Protein AF-A0A915MID5-F1 (afdb_monomer)

pLDDT: mean 79.94, std 13.79, range [36.28, 94.5]

Sequence (163 aa):
MSPPAIQGQPKIRHDEQTNSVFLEVSVLGAEATKTKWYLEEKEIASGTGAYRMSTQEQEGGKKLIICEIKNYDKSMQGTYKAVNAPEFYEKPKITQKDGGKDESPLKTDNRIKLSTEKDSSEPDGTILLLEINDPTKEDQAKYKCVVKNGEGRNEQSLNLVFD

Mean predicted aligned error: 12.63 Å

InterPro domains:
  IPR013098 Immunoglobulin I-set [PF07679] (101-160)
  IPR013783 Immunoglobulin-like fold [G3DSA:2.60.40.10] (1-91)
  IPR013783 Immunoglobulin-like fold [G3DSA:2.60.40.10] (100-163)
  IPR036179 Immunoglobulin-like domain superfamily [SSF48726] (3-160)

Structure (mmCIF, N/CA/C/O backbone):
data_AF-A0A915MID5-F1
#
_entry.id   AF-A0A915MID5-F1
#
loop_
_atom_site.group_PDB
_atom_site.id
_atom_site.type_symbol
_atom_site.label_atom_id
_atom_site.label_alt_id
_atom_site.label_comp_id
_atom_site.label_asym_id
_atom_site.label_entity_id
_atom_site.label_seq_id
_atom_site.pdbx_PDB_ins_code
_atom_site.Cartn_x
_atom_site.Cartn_y
_atom_site.Cartn_z
_atom_site.occupancy
_atom_site.B_iso_or_equiv
_atom_site.auth_seq_id
_atom_site.auth_comp_id
_atom_site.auth_asym_id
_atom_site.auth_atom_id
_atom_site.pdbx_PDB_model_num
ATOM 1 N N . MET A 1 1 ? 16.449 4.172 5.627 1.00 37.03 1 MET A N 1
ATOM 2 C CA . MET A 1 1 ? 15.439 4.492 6.657 1.00 37.03 1 MET A CA 1
ATOM 3 C C . MET A 1 1 ? 14.279 3.536 6.493 1.00 37.03 1 MET A C 1
ATOM 5 O O . MET A 1 1 ? 13.999 3.154 5.362 1.00 37.03 1 MET A O 1
ATOM 9 N N . SER A 1 2 ? 13.706 3.095 7.610 1.00 36.28 2 SER A N 1
ATOM 10 C CA . SER A 1 2 ? 12.741 1.998 7.661 1.00 36.28 2 SER A CA 1
ATOM 11 C C . SER A 1 2 ? 11.405 2.379 7.014 1.00 36.28 2 SER A C 1
ATOM 13 O O . SER A 1 2 ? 11.011 3.544 7.107 1.00 36.28 2 SER A O 1
ATOM 15 N N . PRO A 1 3 ? 10.718 1.428 6.362 1.00 42.41 3 PRO A N 1
ATOM 16 C CA . PRO A 1 3 ? 9.373 1.641 5.839 1.00 42.41 3 PRO A CA 1
ATOM 17 C C . PRO A 1 3 ? 8.406 2.089 6.948 1.00 42.41 3 PRO A C 1
ATOM 19 O O . PRO A 1 3 ? 8.693 1.872 8.133 1.00 42.41 3 PRO A O 1
ATOM 22 N N . PRO A 1 4 ? 7.265 2.712 6.589 1.00 46.62 4 PRO A N 1
ATOM 23 C CA . PRO A 1 4 ? 6.203 2.988 7.543 1.00 46.62 4 PRO A CA 1
ATOM 24 C C . PRO A 1 4 ? 5.839 1.689 8.252 1.00 46.62 4 PRO A C 1
ATOM 26 O O . PRO A 1 4 ? 5.376 0.741 7.628 1.00 46.62 4 PRO A O 1
ATOM 29 N N . ALA A 1 5 ? 6.087 1.644 9.553 1.00 48.78 5 ALA A N 1
ATOM 30 C CA . ALA A 1 5 ? 5.817 0.478 10.369 1.00 48.78 5 ALA A CA 1
ATOM 31 C C . ALA A 1 5 ? 4.775 0.861 11.412 1.00 48.78 5 ALA A C 1
ATOM 33 O O . ALA A 1 5 ? 4.869 1.911 12.061 1.00 48.78 5 ALA A O 1
ATOM 34 N N . ILE A 1 6 ? 3.782 -0.006 11.592 1.00 56.41 6 ILE A N 1
ATOM 35 C CA . ILE A 1 6 ? 2.933 0.043 12.775 1.00 56.41 6 ILE A CA 1
ATOM 36 C C . ILE A 1 6 ? 3.840 -0.288 13.964 1.00 56.41 6 ILE A C 1
ATOM 38 O O . ILE A 1 6 ? 4.289 -1.420 14.128 1.00 56.41 6 ILE A O 1
ATOM 42 N N . GLN A 1 7 ? 4.172 0.730 14.758 1.00 51.31 7 GLN A N 1
ATOM 43 C CA . GLN A 1 7 ? 5.042 0.594 15.919 1.00 51.31 7 GLN A CA 1
ATOM 44 C C . GLN A 1 7 ? 4.204 0.699 17.188 1.00 51.31 7 GLN A C 1
ATOM 46 O O . GLN A 1 7 ? 3.895 1.789 17.668 1.00 51.31 7 GLN A O 1
ATOM 51 N N . GLY A 1 8 ? 3.865 -0.461 17.742 1.00 48.94 8 GLY A N 1
ATOM 52 C CA . GLY A 1 8 ? 3.128 -0.598 18.994 1.00 48.94 8 GLY A CA 1
ATOM 53 C C . GLY A 1 8 ? 2.167 -1.777 18.939 1.00 48.94 8 GLY A C 1
ATOM 54 O O . GLY A 1 8 ? 1.686 -2.142 17.868 1.00 48.94 8 GLY A O 1
ATOM 55 N N . GLN A 1 9 ? 1.887 -2.388 20.092 1.00 56.88 9 GLN A N 1
ATOM 56 C CA . GLN A 1 9 ? 0.793 -3.351 20.168 1.00 56.88 9 GLN A CA 1
ATOM 57 C C . GLN A 1 9 ? -0.530 -2.589 20.004 1.00 56.88 9 GLN A C 1
ATOM 59 O O . GLN A 1 9 ? -0.715 -1.577 20.688 1.00 56.88 9 GLN A O 1
ATOM 64 N N . PRO A 1 10 ? -1.432 -3.031 19.111 1.00 72.06 10 PRO A N 1
ATOM 65 C CA . PRO A 1 10 ? -2.751 -2.431 18.996 1.00 72.06 10 PRO A CA 1
ATOM 66 C C . PRO A 1 10 ? -3.441 -2.473 20.357 1.00 72.06 10 PRO A C 1
ATOM 68 O O . PRO A 1 10 ? -3.459 -3.505 21.032 1.00 72.06 10 PRO A O 1
ATOM 71 N N . LYS A 1 11 ? -3.989 -1.334 20.772 1.00 85.75 11 LYS A N 1
ATOM 72 C CA . LYS A 1 11 ? -4.692 -1.204 22.044 1.00 85.75 11 LYS A CA 1
ATOM 73 C C . LYS A 1 11 ? -6.190 -1.195 21.790 1.00 85.75 11 LYS A C 1
ATOM 75 O O . LYS A 1 11 ? -6.668 -0.531 20.874 1.00 85.75 11 LYS A O 1
ATOM 80 N N . ILE A 1 12 ? -6.924 -1.922 22.625 1.00 88.81 12 ILE A N 1
ATOM 81 C CA . ILE A 1 12 ? -8.385 -1.948 22.602 1.00 88.81 12 ILE A CA 1
ATOM 82 C C . ILE A 1 12 ? -8.893 -1.253 23.863 1.00 88.81 12 ILE A C 1
ATOM 84 O O . ILE A 1 12 ? -8.444 -1.558 24.969 1.00 88.81 12 ILE A O 1
ATOM 88 N N . ARG A 1 13 ? -9.830 -0.320 23.699 1.00 92.12 13 ARG A N 1
ATOM 89 C CA . ARG A 1 13 ? -10.526 0.356 24.800 1.00 92.12 13 ARG A CA 1
ATOM 90 C C . ARG A 1 13 ? -12.031 0.223 24.609 1.00 92.12 13 ARG A C 1
ATOM 92 O O . ARG A 1 13 ? -12.523 0.402 23.503 1.00 92.12 13 ARG A O 1
ATOM 99 N N . HIS A 1 14 ? -12.754 -0.057 25.686 1.00 90.56 14 HIS A N 1
ATOM 100 C CA . HIS A 1 14 ? -14.214 -0.079 25.698 1.00 90.56 14 HIS A CA 1
ATOM 101 C C . HIS A 1 14 ? -14.732 1.110 26.509 1.00 90.56 14 HIS A C 1
ATOM 103 O O . HIS A 1 14 ? -14.198 1.413 27.576 1.00 90.56 14 HIS A O 1
ATOM 109 N N . ASP A 1 15 ? -15.734 1.797 25.979 1.00 92.12 15 ASP A N 1
ATOM 110 C CA . ASP A 1 15 ? -16.509 2.812 26.678 1.00 92.12 15 ASP A CA 1
ATOM 111 C C . ASP A 1 15 ? -17.928 2.281 26.897 1.00 92.12 15 ASP A C 1
ATOM 113 O O . ASP A 1 15 ? -18.736 2.223 25.971 1.00 92.12 15 ASP A O 1
ATOM 117 N N . GLU A 1 16 ? -18.218 1.891 28.136 1.00 88.56 16 GLU A N 1
ATOM 118 C CA . GLU A 1 16 ? -19.505 1.312 28.526 1.00 88.56 16 GLU A CA 1
ATOM 119 C C . GLU A 1 16 ? -20.657 2.324 28.482 1.00 88.56 16 GLU A C 1
ATOM 121 O O . GLU A 1 16 ? -21.805 1.922 28.312 1.00 88.56 16 GLU A O 1
ATOM 126 N N . GLN A 1 17 ? -20.385 3.631 28.601 1.00 90.12 17 GLN A N 1
ATOM 127 C CA . GLN A 1 17 ? -21.443 4.649 28.591 1.00 90.12 17 GLN A CA 1
ATOM 128 C C . GLN A 1 17 ? -22.038 4.822 27.197 1.00 90.12 17 GLN A C 1
ATOM 130 O O . GLN A 1 17 ? -23.245 5.002 27.041 1.00 90.12 17 GLN A O 1
ATOM 135 N N . THR A 1 18 ? -21.177 4.775 26.182 1.00 90.38 18 THR A N 1
ATOM 136 C CA . THR A 1 18 ? -21.562 4.914 24.774 1.00 90.38 18 THR A CA 1
ATOM 137 C C . THR A 1 18 ? -21.693 3.567 24.061 1.00 90.38 18 THR A C 1
ATOM 139 O O . THR A 1 18 ? -22.122 3.529 22.908 1.00 90.38 18 THR A O 1
ATOM 142 N N . ASN A 1 19 ? -21.352 2.466 24.743 1.00 92.00 19 ASN A N 1
ATOM 143 C CA . ASN A 1 19 ? -21.187 1.132 24.165 1.00 92.00 19 ASN A CA 1
ATOM 144 C C . ASN A 1 19 ? -20.285 1.166 22.913 1.00 92.00 19 ASN A C 1
ATOM 146 O O . ASN A 1 19 ? -20.605 0.576 21.879 1.00 92.00 19 ASN A O 1
ATOM 150 N N . SER A 1 20 ? -19.183 1.920 22.983 1.00 94.06 20 SER A N 1
ATOM 151 C CA . SER A 1 20 ? -18.222 2.073 21.887 1.00 94.06 20 SER A CA 1
ATOM 152 C C . SER A 1 20 ? -16.926 1.319 22.170 1.00 94.06 20 SER A C 1
ATOM 154 O O . SER A 1 20 ? 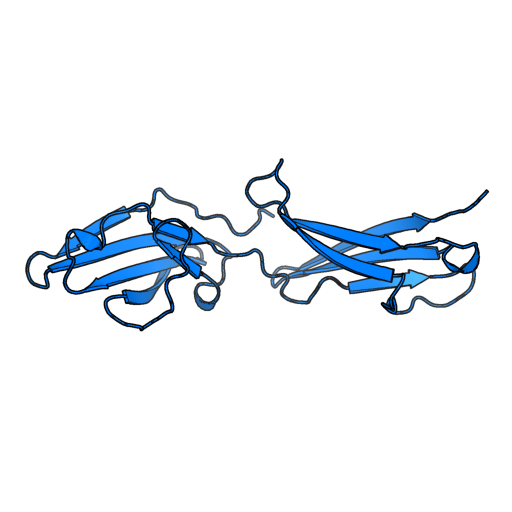-16.374 1.383 23.268 1.00 94.06 20 SER A O 1
ATOM 156 N N . VAL A 1 21 ? -16.380 0.658 21.150 1.00 94.25 21 VAL A N 1
ATOM 157 C CA . VAL A 1 21 ? -15.049 0.032 21.191 1.00 94.25 21 VAL A CA 1
ATOM 158 C C . VAL A 1 21 ? -14.082 0.850 20.346 1.00 94.25 21 VAL A C 1
ATOM 160 O O . VAL A 1 21 ? -14.410 1.257 19.241 1.00 94.25 21 VAL A O 1
ATOM 163 N N . PHE A 1 22 ? -12.875 1.084 20.843 1.00 94.06 22 PHE A N 1
ATOM 164 C CA . PHE A 1 22 ? -11.835 1.844 20.162 1.00 94.06 22 PHE A CA 1
ATOM 165 C C . PHE A 1 22 ? -10.632 0.946 19.915 1.00 94.06 22 PHE A C 1
ATOM 167 O O . PHE A 1 22 ? -10.089 0.358 20.852 1.00 94.06 22 PHE A O 1
ATOM 174 N N . LEU A 1 23 ? -10.224 0.865 18.654 1.00 92.50 23 LEU A N 1
ATOM 175 C CA . LEU A 1 23 ? -9.014 0.190 18.209 1.00 92.50 23 LEU A CA 1
ATOM 176 C C . LEU A 1 23 ? -7.964 1.258 17.913 1.00 92.50 23 LEU A C 1
ATOM 178 O O . LEU A 1 23 ? -8.150 2.075 17.012 1.00 92.50 23 LEU A O 1
ATOM 182 N N . GLU A 1 24 ? -6.884 1.269 18.683 1.00 92.06 24 GLU A N 1
ATOM 183 C CA . GLU A 1 24 ? -5.872 2.323 18.681 1.00 92.06 24 GLU A CA 1
ATOM 184 C C . GLU A 1 24 ? -4.529 1.761 18.189 1.00 92.06 24 GLU A C 1
ATOM 186 O O . GLU A 1 24 ? -4.015 0.778 18.732 1.00 92.06 24 GLU A O 1
ATOM 191 N N . VAL A 1 25 ? -3.957 2.383 17.153 1.00 87.38 25 VAL A N 1
ATOM 192 C CA . VAL A 1 25 ? -2.711 1.948 16.503 1.00 87.38 25 VAL A CA 1
ATOM 193 C C . VAL A 1 25 ? -1.765 3.134 16.324 1.00 87.38 25 VAL A C 1
ATOM 195 O O . VAL A 1 25 ? -2.104 4.102 15.645 1.00 87.38 25 VAL A O 1
ATOM 198 N N . SER A 1 26 ? -0.565 3.060 16.905 1.00 82.88 26 SER A N 1
ATOM 199 C CA . SER A 1 26 ? 0.490 4.060 16.694 1.00 82.88 26 SER A CA 1
ATOM 200 C C . SER A 1 26 ? 1.307 3.744 15.439 1.00 82.88 26 SER A C 1
ATOM 202 O O . SER A 1 26 ? 1.785 2.625 15.248 1.00 82.88 26 SER A O 1
ATOM 204 N N . VAL A 1 27 ? 1.501 4.753 14.593 1.00 76.88 27 VAL A N 1
ATOM 205 C CA . VAL A 1 27 ? 2.290 4.673 13.358 1.00 76.88 27 VAL A CA 1
ATOM 206 C C . VAL A 1 27 ? 3.345 5.776 13.315 1.00 76.88 27 VAL A C 1
ATOM 208 O O . VAL A 1 27 ? 3.128 6.875 13.826 1.00 76.88 27 VAL A O 1
ATOM 211 N N . LEU A 1 28 ? 4.482 5.498 12.678 1.00 70.88 28 LEU A N 1
ATOM 212 C CA . LEU A 1 28 ? 5.539 6.474 12.405 1.00 70.88 28 LEU A CA 1
ATOM 213 C C . LEU A 1 28 ? 5.827 6.492 10.900 1.00 70.88 28 LEU A C 1
ATOM 215 O O . LEU A 1 28 ? 5.942 5.434 10.286 1.00 70.88 28 LEU A O 1
ATOM 219 N N . GLY A 1 29 ? 5.907 7.683 10.298 1.00 65.38 29 GLY A N 1
ATOM 220 C CA . GLY A 1 29 ?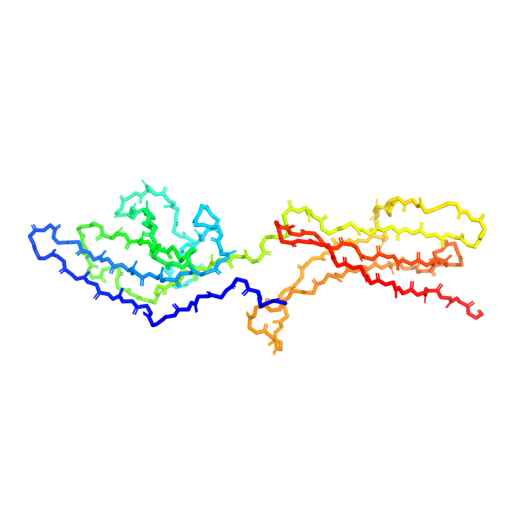 6.160 7.844 8.856 1.00 65.38 29 GLY A CA 1
ATOM 221 C C . GLY A 1 29 ? 5.005 7.415 7.938 1.00 65.38 29 GLY A C 1
ATOM 222 O O . GLY A 1 29 ? 5.139 7.470 6.720 1.00 65.38 29 GLY A O 1
ATOM 223 N N . ALA A 1 30 ? 3.870 7.000 8.504 1.00 63.25 30 ALA A N 1
ATOM 224 C CA . ALA A 1 30 ? 2.706 6.540 7.760 1.00 63.25 30 ALA A CA 1
ATOM 225 C C . ALA A 1 30 ? 1.656 7.657 7.610 1.00 63.25 30 ALA A C 1
ATOM 227 O O . ALA A 1 30 ? 1.417 8.447 8.533 1.00 63.25 30 ALA A O 1
ATOM 228 N N . GLU A 1 31 ? 0.993 7.723 6.455 1.00 67.50 31 GLU A N 1
ATOM 229 C CA . GLU A 1 31 ? -0.115 8.656 6.248 1.00 67.50 31 GLU A CA 1
ATOM 230 C C . GLU A 1 31 ? -1.403 8.075 6.823 1.00 67.50 31 GLU A C 1
ATOM 232 O O . GLU A 1 31 ? -1.917 7.051 6.370 1.00 67.50 31 GLU A O 1
ATOM 237 N N . ALA A 1 32 ? -1.936 8.739 7.846 1.00 69.56 32 ALA A N 1
ATOM 238 C CA . ALA A 1 32 ? -3.121 8.260 8.541 1.00 69.56 32 ALA A CA 1
ATOM 239 C C . ALA A 1 32 ? -4.366 8.219 7.638 1.00 69.56 32 ALA A C 1
ATOM 241 O O . ALA A 1 32 ? -5.175 7.303 7.751 1.00 69.56 32 ALA A O 1
ATOM 242 N N . THR A 1 33 ? -4.474 9.144 6.679 1.00 73.88 33 THR A N 1
ATOM 243 C CA . THR A 1 33 ? -5.559 9.196 5.683 1.00 73.88 33 THR A CA 1
ATOM 244 C C . THR A 1 33 ? -5.557 8.020 4.707 1.00 73.88 33 THR A C 1
ATOM 246 O O . THR A 1 33 ? -6.582 7.752 4.088 1.00 73.88 33 THR A O 1
ATOM 249 N N . LYS A 1 34 ? -4.436 7.303 4.583 1.00 75.25 34 LYS A N 1
ATOM 250 C CA . LYS A 1 34 ? -4.277 6.136 3.702 1.00 75.25 34 LYS A CA 1
ATOM 251 C C . LYS A 1 34 ? -4.428 4.805 4.428 1.00 75.25 34 LYS A C 1
ATOM 253 O O . LYS A 1 34 ? -4.345 3.743 3.817 1.00 75.25 34 LYS A O 1
ATOM 258 N N . THR A 1 35 ? -4.646 4.846 5.741 1.00 80.88 35 THR A N 1
ATOM 259 C CA . THR A 1 35 ? -4.848 3.630 6.524 1.00 80.88 35 THR A CA 1
ATOM 260 C C . THR A 1 35 ? -6.224 3.055 6.242 1.00 80.88 35 THR A C 1
ATOM 262 O O . THR A 1 35 ? -7.245 3.700 6.486 1.00 80.88 35 THR A O 1
ATOM 265 N N . LYS A 1 36 ? -6.240 1.814 5.767 1.00 85.94 36 LYS A N 1
ATOM 266 C CA . LYS A 1 36 ? -7.452 1.029 5.565 1.00 85.94 36 LYS A CA 1
ATOM 267 C C . LYS A 1 36 ? -7.678 0.112 6.753 1.00 85.94 36 LYS A C 1
ATOM 269 O O . LYS A 1 36 ? -6.738 -0.482 7.277 1.00 85.94 36 LYS A O 1
ATOM 274 N N . TRP A 1 37 ? -8.932 -0.014 7.159 1.00 89.00 37 TRP A N 1
ATOM 275 C CA . TRP A 1 37 ? -9.340 -0.904 8.239 1.00 89.00 37 TRP A CA 1
ATOM 276 C C . TRP A 1 37 ? -10.101 -2.091 7.672 1.00 89.00 37 TRP A C 1
ATOM 278 O O . TRP A 1 37 ? -10.852 -1.936 6.713 1.00 89.00 37 TRP A O 1
ATOM 288 N N . TYR A 1 38 ? -9.919 -3.262 8.270 1.00 89.62 38 TYR A N 1
ATOM 289 C CA . TYR A 1 38 ? -10.580 -4.498 7.872 1.00 89.62 38 TYR A CA 1
ATOM 290 C C . TYR A 1 38 ? -11.163 -5.194 9.096 1.00 89.62 38 TYR A C 1
ATOM 292 O O . TYR A 1 38 ? -10.552 -5.166 10.166 1.00 89.62 38 TYR A O 1
ATOM 300 N N . LEU A 1 39 ? -12.321 -5.824 8.913 1.00 91.00 39 LEU A N 1
ATOM 301 C CA . LEU A 1 39 ? -12.857 -6.852 9.799 1.00 91.00 39 LEU A CA 1
ATOM 302 C C . LEU A 1 39 ? -12.772 -8.175 9.041 1.00 91.00 39 LEU A C 1
ATOM 304 O O . LEU A 1 39 ? -13.379 -8.317 7.977 1.00 91.00 39 LEU A O 1
ATOM 308 N N . GLU A 1 40 ? -12.001 -9.117 9.574 1.00 88.75 40 GLU A N 1
ATOM 309 C CA . GLU A 1 40 ? -11.545 -10.302 8.852 1.00 88.75 40 GLU A CA 1
ATOM 310 C C . GLU A 1 40 ? -10.819 -9.890 7.555 1.00 88.75 40 GLU A C 1
ATOM 312 O O . GLU A 1 40 ? -9.750 -9.280 7.611 1.00 88.75 40 GLU A O 1
ATOM 317 N N . GLU A 1 41 ? -11.421 -10.164 6.397 1.00 86.25 41 GLU A N 1
ATOM 318 C CA . GLU A 1 41 ? -10.916 -9.792 5.067 1.00 86.25 41 GLU A CA 1
ATOM 319 C C . GLU A 1 41 ? -11.756 -8.684 4.404 1.00 86.25 41 GLU A C 1
ATOM 321 O O . GLU A 1 41 ? -11.486 -8.263 3.279 1.00 86.25 41 GLU A O 1
ATOM 326 N N . LYS A 1 42 ? -12.797 -8.186 5.083 1.00 87.31 42 LYS A N 1
ATOM 327 C CA . LYS A 1 42 ? -13.699 -7.168 4.537 1.00 87.31 42 LYS A CA 1
ATOM 328 C C . LYS A 1 42 ? -13.213 -5.769 4.898 1.00 87.31 42 LYS A C 1
ATOM 330 O O . LYS A 1 42 ? -13.124 -5.433 6.078 1.00 87.31 42 LYS A O 1
ATOM 335 N N . GLU A 1 43 ? -12.968 -4.939 3.884 1.00 88.88 43 GLU A N 1
ATOM 336 C CA . GLU A 1 43 ? -12.634 -3.524 4.080 1.00 88.88 43 GLU A CA 1
ATOM 337 C C . GLU A 1 43 ? -13.797 -2.787 4.768 1.00 88.88 43 GLU A C 1
ATOM 339 O O . GLU A 1 43 ? -14.961 -2.874 4.363 1.00 88.88 43 GLU A O 1
ATOM 344 N N . ILE A 1 44 ? -13.466 -2.057 5.829 1.00 90.19 44 ILE A N 1
ATOM 345 C CA . ILE A 1 44 ? -14.366 -1.188 6.575 1.00 90.19 44 ILE A CA 1
ATOM 346 C C . ILE A 1 44 ? -14.277 0.205 5.954 1.00 90.19 44 ILE A C 1
ATOM 348 O O . ILE A 1 44 ? -13.278 0.911 6.109 1.00 90.19 44 ILE A O 1
ATOM 352 N N . ALA A 1 45 ? -15.340 0.623 5.270 1.00 82.38 45 ALA A N 1
ATOM 353 C CA . ALA A 1 45 ? -15.410 1.956 4.687 1.00 82.38 45 ALA A CA 1
ATOM 354 C C . ALA A 1 45 ? -15.486 3.038 5.776 1.00 82.38 45 ALA A C 1
ATOM 356 O O . ALA A 1 45 ? -16.284 2.953 6.719 1.00 82.38 45 ALA A O 1
ATOM 357 N N . SER A 1 46 ? -14.673 4.083 5.624 1.00 72.31 46 SER A N 1
ATOM 358 C CA . SER A 1 46 ? -14.557 5.139 6.622 1.00 72.31 46 SER A CA 1
ATOM 359 C C . SER A 1 46 ? -15.850 5.935 6.805 1.00 72.31 46 SER A C 1
ATOM 361 O O . SER A 1 46 ? -16.513 6.323 5.847 1.00 72.31 46 SER A O 1
ATOM 363 N N . GLY A 1 47 ? -16.237 6.161 8.066 1.00 71.44 47 GLY A N 1
ATOM 364 C CA . GLY A 1 47 ? -17.405 6.975 8.425 1.00 71.44 47 GLY A CA 1
ATOM 365 C C . GLY A 1 47 ? -18.771 6.353 8.106 1.00 71.44 47 GLY A C 1
ATOM 366 O O . GLY A 1 47 ? -19.790 7.028 8.270 1.00 71.44 47 GLY A O 1
ATOM 367 N N . THR A 1 48 ? -18.817 5.088 7.680 1.00 73.31 48 THR A N 1
ATOM 368 C CA . THR A 1 48 ? -20.066 4.387 7.355 1.00 73.31 48 THR A CA 1
ATOM 369 C C . THR A 1 48 ? -20.521 3.474 8.493 1.00 73.31 48 THR A C 1
ATOM 371 O O . THR A 1 48 ? -19.718 2.845 9.184 1.00 73.31 48 THR A O 1
ATOM 374 N N . GLY A 1 49 ? -21.839 3.413 8.710 1.00 83.75 49 GLY A N 1
ATOM 375 C CA . GLY A 1 49 ? -22.435 2.590 9.763 1.00 83.75 49 GLY A CA 1
ATOM 376 C C . GLY A 1 49 ? -21.900 2.927 11.161 1.00 83.75 49 GLY A C 1
ATOM 377 O O . GLY A 1 49 ? -21.863 4.099 11.557 1.00 83.75 49 GLY A O 1
ATOM 378 N N . ALA A 1 50 ? -21.490 1.881 11.885 1.00 89.75 50 ALA A N 1
ATOM 379 C CA . ALA A 1 50 ? -20.950 1.936 13.243 1.00 89.75 50 ALA A CA 1
ATOM 380 C C . ALA A 1 50 ? -19.517 2.493 13.325 1.00 89.75 50 ALA A C 1
ATOM 382 O O . ALA A 1 50 ? -19.090 2.899 14.400 1.00 89.75 50 ALA A O 1
ATOM 383 N N . TYR A 1 51 ? -18.773 2.540 12.218 1.00 92.25 51 TYR A N 1
ATOM 384 C CA . TYR A 1 51 ? -17.337 2.809 12.254 1.00 92.25 51 TYR A CA 1
ATOM 385 C C . TYR A 1 51 ? -17.016 4.299 12.088 1.00 92.25 51 TYR A C 1
ATOM 387 O O . TYR A 1 51 ? -17.564 4.980 11.212 1.00 92.25 51 TYR A O 1
ATOM 395 N N . ARG A 1 52 ? -16.114 4.825 12.923 1.00 91.88 52 ARG A N 1
ATOM 396 C CA . ARG A 1 52 ? -15.581 6.194 12.842 1.00 91.88 52 ARG A CA 1
ATOM 397 C C . ARG A 1 52 ? -14.066 6.177 12.961 1.00 91.88 52 ARG A C 1
ATOM 399 O O . ARG A 1 52 ? -13.514 5.672 13.929 1.00 91.88 52 ARG A O 1
ATOM 406 N N . MET A 1 53 ? -13.397 6.758 11.973 1.00 90.81 53 MET A N 1
ATOM 407 C CA . MET A 1 53 ? -11.941 6.794 11.913 1.00 90.81 53 MET A CA 1
ATOM 408 C C . MET A 1 53 ? -11.467 8.187 12.303 1.00 90.81 53 MET A C 1
ATOM 410 O O . MET A 1 53 ? -12.012 9.184 11.830 1.00 90.81 53 MET A O 1
ATOM 414 N N . SER A 1 54 ? -10.457 8.260 13.162 1.00 90.88 54 SER A N 1
ATOM 415 C CA . SER A 1 54 ? -9.825 9.520 13.552 1.00 90.88 54 SER A CA 1
ATOM 416 C C . SER A 1 54 ? -8.318 9.357 13.717 1.00 90.88 54 SER A C 1
ATOM 418 O O . SER A 1 54 ? -7.777 8.249 13.688 1.00 90.88 54 SER A O 1
ATOM 420 N N . THR A 1 55 ? -7.616 10.481 13.826 1.00 90.44 55 THR A N 1
ATOM 421 C CA . THR A 1 55 ? -6.162 10.519 13.983 1.00 90.44 55 THR A CA 1
ATOM 422 C C . THR A 1 55 ? -5.788 11.567 15.017 1.00 90.44 55 THR A C 1
ATOM 424 O O . THR A 1 55 ? -6.373 12.648 15.032 1.00 90.44 55 THR A O 1
ATOM 427 N N . GLN A 1 56 ? -4.807 11.253 15.858 1.00 89.75 56 GLN A N 1
ATOM 428 C CA . GLN A 1 56 ? -4.212 12.182 16.816 1.00 89.75 56 GLN A CA 1
ATOM 429 C C . GLN A 1 56 ? -2.697 12.227 16.608 1.00 89.75 56 GLN A C 1
ATOM 431 O O . GLN A 1 56 ? -2.073 11.191 16.383 1.00 89.75 56 GLN A O 1
ATOM 436 N N . GLU A 1 57 ? -2.096 13.412 16.668 1.00 87.56 57 GLU A N 1
ATOM 437 C CA . GLU A 1 57 ? -0.637 13.543 16.637 1.00 87.56 57 GLU A CA 1
ATOM 438 C C . GLU A 1 57 ? -0.033 13.190 18.001 1.00 87.56 57 GLU A C 1
ATOM 440 O O . GLU A 1 57 ? -0.624 13.447 19.049 1.00 87.56 57 GLU A O 1
ATOM 445 N N . GLN A 1 58 ? 1.142 12.570 17.982 1.00 83.06 58 GLN A N 1
ATOM 446 C CA . GLN A 1 58 ? 1.917 12.185 19.156 1.00 83.06 58 GLN A CA 1
ATOM 447 C C . GLN A 1 58 ? 3.349 12.721 19.026 1.00 83.06 58 GLN A C 1
ATOM 449 O O . GLN A 1 58 ? 3.815 13.074 17.940 1.00 83.06 58 GLN A O 1
ATOM 454 N N . GLU A 1 59 ? 4.077 12.759 20.141 1.00 81.25 59 GLU A N 1
ATOM 455 C CA . GLU A 1 59 ? 5.473 13.196 20.148 1.00 81.25 59 GLU A CA 1
ATOM 456 C C . GLU A 1 59 ? 6.359 12.347 19.220 1.00 81.25 59 GLU A C 1
ATOM 458 O O . GLU A 1 59 ? 6.130 11.154 18.996 1.00 81.25 59 GLU A O 1
ATOM 463 N N . GLY A 1 60 ? 7.401 12.977 18.671 1.00 78.75 60 GLY A N 1
ATOM 464 C CA . GLY A 1 60 ? 8.349 12.313 17.775 1.00 78.75 60 GLY A CA 1
ATOM 465 C C . GLY A 1 60 ? 7.786 11.998 16.386 1.00 78.75 60 GLY A C 1
ATOM 466 O O . GLY A 1 60 ? 8.240 11.046 15.756 1.00 78.75 60 GLY A O 1
ATOM 467 N N . GLY A 1 61 ? 6.784 12.753 15.918 1.00 75.69 61 GLY A N 1
ATOM 468 C CA . GLY A 1 61 ? 6.184 12.576 14.588 1.00 75.69 61 GLY A CA 1
ATOM 469 C C . GLY A 1 61 ? 5.307 11.327 14.460 1.00 75.69 61 GLY A C 1
ATOM 470 O O . GLY A 1 61 ? 4.930 10.940 13.351 1.00 75.69 61 GLY A O 1
ATOM 471 N N . LYS A 1 62 ? 4.987 10.682 15.586 1.00 78.25 62 LYS A N 1
ATOM 472 C CA . LYS A 1 62 ? 4.068 9.548 15.633 1.00 78.25 62 LYS A CA 1
ATOM 473 C C . LYS A 1 62 ? 2.633 10.032 15.452 1.00 78.25 62 LYS A C 1
ATOM 475 O O . LYS A 1 62 ? 2.271 11.136 15.851 1.00 78.25 62 LYS A O 1
ATOM 480 N N . LYS A 1 63 ? 1.794 9.182 14.872 1.00 85.25 63 LYS A N 1
ATOM 481 C CA . LYS A 1 63 ? 0.351 9.403 14.759 1.00 85.25 63 LYS A CA 1
ATOM 482 C C . LYS A 1 63 ? -0.375 8.226 15.390 1.00 85.25 63 LYS A C 1
ATOM 484 O O . LYS A 1 63 ? -0.018 7.079 15.142 1.00 85.25 63 LYS A O 1
ATOM 489 N N . LEU A 1 64 ? -1.397 8.508 16.185 1.00 88.19 64 LEU A N 1
ATOM 490 C CA . LEU A 1 64 ? -2.328 7.519 16.707 1.00 88.19 64 LEU A CA 1
ATOM 491 C C . LEU A 1 64 ? -3.542 7.462 15.785 1.00 88.19 64 LEU A C 1
ATOM 493 O O . LEU A 1 64 ? -4.274 8.442 15.664 1.00 88.19 64 LEU A O 1
ATOM 497 N N . ILE A 1 65 ? -3.755 6.326 15.134 1.00 89.88 65 ILE A N 1
ATOM 498 C CA . ILE A 1 65 ? -4.909 6.074 14.274 1.00 89.88 65 ILE A CA 1
ATOM 499 C C . ILE A 1 65 ? -5.930 5.283 15.075 1.00 89.88 65 ILE A C 1
ATOM 501 O O . ILE A 1 65 ? -5.590 4.289 15.717 1.00 89.88 65 ILE A O 1
ATOM 505 N N . ILE A 1 66 ? -7.179 5.735 15.038 1.00 92.38 66 ILE A N 1
ATOM 506 C CA . ILE A 1 66 ? -8.250 5.198 15.870 1.00 92.38 66 ILE A CA 1
ATOM 507 C C . ILE A 1 66 ? -9.407 4.771 14.976 1.00 92.38 66 ILE A C 1
ATOM 509 O O . ILE A 1 66 ? -9.901 5.579 14.188 1.00 92.38 66 ILE A O 1
ATOM 513 N N . CYS A 1 67 ? -9.860 3.529 15.132 1.00 92.00 67 CYS A N 1
ATOM 514 C CA . CYS A 1 67 ? -11.154 3.065 14.643 1.00 92.00 67 CYS A CA 1
ATOM 515 C C . CYS A 1 67 ? -12.101 2.907 15.836 1.00 92.00 67 CYS A C 1
ATOM 517 O O . CYS A 1 67 ? -11.929 2.015 16.665 1.00 92.00 67 CYS A O 1
ATOM 519 N N . GLU A 1 68 ? -13.076 3.802 15.945 1.00 94.19 68 GLU A N 1
ATOM 520 C CA . GLU A 1 68 ? -14.197 3.693 1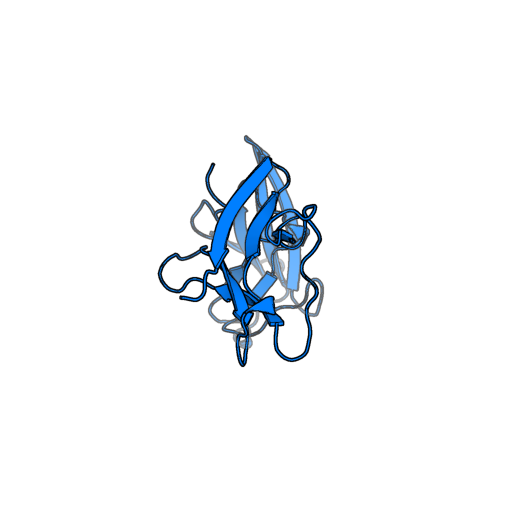6.874 1.00 94.19 68 GLU A CA 1
ATOM 521 C C . GLU A 1 68 ? -15.307 2.852 16.231 1.00 94.19 68 GLU A C 1
ATOM 523 O O . GLU A 1 68 ? -15.728 3.112 15.105 1.00 94.19 68 GLU A O 1
ATOM 528 N N . ILE A 1 69 ? -15.805 1.872 16.975 1.00 94.44 69 ILE A N 1
ATOM 529 C CA . ILE A 1 69 ? -16.947 1.020 16.662 1.00 94.44 69 ILE A CA 1
ATOM 530 C C . ILE A 1 69 ? -18.073 1.428 17.610 1.00 94.44 69 ILE A C 1
ATOM 532 O O . ILE A 1 69 ? -18.038 1.098 18.793 1.00 94.44 69 ILE A O 1
ATOM 536 N N . LYS A 1 70 ? -19.055 2.167 17.101 1.00 93.38 70 LYS A N 1
ATOM 537 C CA . LYS A 1 70 ? -20.207 2.645 17.871 1.00 93.38 70 LYS A CA 1
ATOM 538 C C . LYS A 1 70 ? -21.254 1.561 18.054 1.00 93.38 70 LYS A C 1
ATOM 540 O O . LYS A 1 70 ? -21.552 0.843 17.103 1.00 93.38 70 LYS A O 1
ATOM 545 N N . ASN A 1 71 ? -21.895 1.548 19.223 1.00 91.62 71 ASN A N 1
ATOM 546 C CA . ASN A 1 71 ? -22.957 0.599 19.561 1.00 91.62 71 ASN A CA 1
ATOM 547 C C . ASN A 1 71 ? -22.522 -0.844 19.275 1.00 91.62 71 ASN A C 1
ATOM 549 O O . ASN A 1 71 ? -23.162 -1.547 18.491 1.00 91.62 71 ASN A O 1
ATOM 553 N N . TYR A 1 72 ? -21.395 -1.244 19.862 1.00 91.44 72 TYR A N 1
ATOM 554 C CA . TYR A 1 72 ? -20.807 -2.554 19.643 1.00 91.44 72 TYR A CA 1
ATOM 555 C C . TYR A 1 72 ? -21.835 -3.663 19.892 1.00 91.44 72 TYR A C 1
ATOM 557 O O . TYR A 1 72 ? -22.529 -3.687 20.913 1.00 91.44 72 TYR A O 1
ATOM 565 N N . ASP A 1 73 ? -21.903 -4.592 18.945 1.00 90.44 73 ASP A N 1
ATOM 566 C CA . ASP A 1 73 ? -22.754 -5.773 18.995 1.00 90.44 73 ASP A CA 1
ATOM 567 C C . ASP A 1 73 ? -21.913 -7.039 18.784 1.00 90.44 73 ASP A C 1
ATOM 569 O O . ASP A 1 73 ? -20.852 -7.004 18.159 1.00 90.44 73 ASP A O 1
ATOM 573 N N . LYS A 1 74 ? -22.399 -8.189 19.269 1.00 87.88 74 LYS A N 1
ATOM 574 C CA . LYS A 1 74 ? -21.707 -9.480 19.118 1.00 87.88 74 LYS A CA 1
ATOM 575 C C . LYS A 1 74 ? -21.447 -9.858 17.658 1.00 87.88 74 LYS A C 1
ATOM 577 O O . LYS A 1 74 ? -20.461 -10.535 17.392 1.00 87.88 74 LYS A O 1
ATOM 582 N N . SER A 1 75 ? -22.279 -9.413 16.714 1.00 87.94 75 SER A N 1
ATOM 583 C CA . SER A 1 75 ? -22.040 -9.619 15.277 1.00 87.94 75 SER A CA 1
ATOM 584 C C . SER A 1 75 ? -20.814 -8.871 14.740 1.00 87.94 75 SER A C 1
ATOM 586 O O . SER A 1 75 ? -20.321 -9.203 13.667 1.00 87.94 75 SER A O 1
ATOM 588 N N . MET A 1 76 ? -20.309 -7.883 15.484 1.00 89.25 76 MET A N 1
ATOM 589 C CA . MET A 1 76 ? -19.108 -7.112 15.155 1.00 89.25 76 MET A CA 1
ATOM 590 C C . MET A 1 76 ? -17.842 -7.715 15.779 1.00 89.25 76 MET A C 1
ATOM 592 O O . MET A 1 76 ? -16.763 -7.130 15.671 1.00 89.25 76 MET A O 1
ATOM 596 N N . GLN A 1 77 ? -17.949 -8.863 16.452 1.00 89.94 77 GLN A N 1
ATOM 597 C CA . GLN A 1 77 ? -16.792 -9.587 16.955 1.00 89.94 77 GLN A CA 1
ATOM 598 C C . GLN A 1 77 ? -15.980 -10.155 15.790 1.00 89.94 77 GLN A C 1
ATOM 600 O O . GLN A 1 77 ? -16.531 -10.745 14.864 1.00 89.94 77 GLN A O 1
ATOM 605 N N . GLY A 1 78 ? -14.661 -10.020 15.869 1.00 89.81 78 GLY A N 1
ATOM 606 C CA . GLY A 1 78 ? -13.752 -10.623 14.908 1.00 89.81 78 GLY A CA 1
ATOM 607 C C . GLY A 1 78 ? -12.352 -10.045 15.002 1.00 89.81 78 GLY A C 1
ATOM 608 O O . GLY A 1 78 ? -12.008 -9.316 15.938 1.00 89.81 78 GLY A O 1
ATOM 609 N N . THR A 1 79 ? -11.547 -10.389 14.010 1.00 89.62 79 THR A N 1
ATOM 610 C CA . THR A 1 79 ? -10.173 -9.932 13.868 1.00 89.62 79 THR A CA 1
ATOM 611 C C . THR A 1 79 ? -10.151 -8.630 13.085 1.00 89.62 79 THR A C 1
ATOM 613 O O . THR A 1 79 ? -10.507 -8.594 11.909 1.00 89.62 79 THR A O 1
ATOM 616 N N . TYR A 1 80 ? -9.691 -7.557 13.722 1.00 90.94 80 TYR A N 1
ATOM 617 C CA . TYR A 1 80 ? -9.544 -6.259 13.076 1.00 90.94 80 TYR A CA 1
ATOM 618 C C . TYR A 1 80 ? -8.100 -6.017 12.648 1.00 90.94 80 TYR A C 1
ATOM 620 O O . TYR A 1 80 ? -7.168 -6.271 13.413 1.00 90.94 80 TYR A O 1
ATOM 628 N N . LYS A 1 81 ? -7.914 -5.489 11.437 1.00 86.62 81 LYS A N 1
ATOM 629 C CA . LYS A 1 81 ? -6.593 -5.168 10.886 1.00 86.62 81 LYS A CA 1
ATOM 630 C C . LYS A 1 81 ? -6.572 -3.717 10.420 1.00 86.62 81 LYS A C 1
ATOM 632 O O . LYS A 1 81 ? -7.454 -3.295 9.675 1.00 86.62 81 LYS A O 1
ATOM 637 N N . ALA A 1 82 ? -5.553 -2.972 10.833 1.00 85.56 82 ALA A N 1
ATOM 638 C CA . ALA A 1 82 ? -5.200 -1.698 10.221 1.00 85.56 82 ALA A CA 1
ATOM 639 C C . ALA A 1 82 ? -4.058 -1.957 9.239 1.00 85.56 82 ALA A C 1
ATOM 641 O O . ALA A 1 82 ? -3.023 -2.500 9.621 1.00 85.56 82 ALA A O 1
ATOM 642 N N . VAL A 1 83 ? -4.252 -1.591 7.978 1.00 80.00 83 VAL A N 1
ATOM 643 C CA . VAL A 1 83 ? -3.249 -1.737 6.926 1.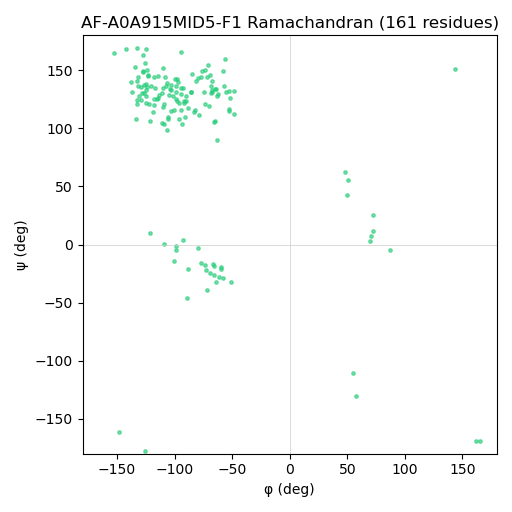00 80.00 83 VAL A CA 1
ATOM 644 C C . VAL A 1 83 ? -2.931 -0.350 6.403 1.00 80.00 83 VAL A C 1
ATOM 646 O O . VAL A 1 83 ? -3.780 0.316 5.809 1.00 80.00 83 VAL A O 1
ATOM 649 N N . ASN A 1 84 ? -1.700 0.090 6.632 1.00 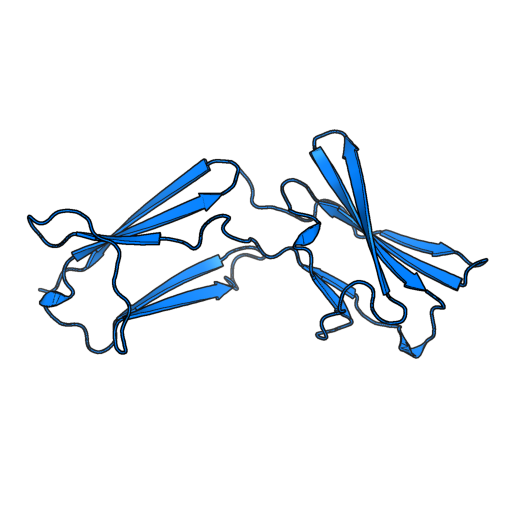70.81 84 ASN A N 1
ATOM 650 C CA . ASN A 1 84 ? -1.149 1.234 5.930 1.00 70.81 84 ASN A CA 1
ATOM 651 C C . ASN A 1 84 ? -0.399 0.672 4.724 1.00 70.81 84 ASN A C 1
ATOM 653 O O . ASN A 1 84 ? 0.645 0.044 4.888 1.00 70.81 84 ASN A O 1
ATOM 657 N N . ALA A 1 85 ? -0.984 0.781 3.531 1.00 55.78 85 ALA A N 1
ATOM 658 C CA . ALA A 1 85 ? -0.268 0.371 2.333 1.00 55.78 85 ALA A CA 1
ATOM 659 C C . ALA A 1 85 ? 0.958 1.287 2.186 1.00 55.78 85 ALA A C 1
ATOM 661 O O . ALA A 1 85 ? 0.797 2.505 2.311 1.00 55.78 85 ALA A O 1
ATOM 662 N N . PRO A 1 86 ? 2.161 0.757 1.910 1.00 48.66 86 PRO A N 1
ATOM 663 C CA . PRO A 1 86 ? 3.265 1.588 1.465 1.00 48.66 86 PRO A CA 1
ATOM 664 C C . PRO A 1 86 ? 2.871 2.204 0.118 1.00 48.66 86 PRO A C 1
ATOM 666 O O . PRO A 1 86 ? 3.070 1.628 -0.947 1.00 48.66 86 PRO A O 1
ATOM 669 N N . GLU A 1 87 ? 2.237 3.373 0.152 1.00 52.03 87 GLU A N 1
ATOM 670 C CA . GLU A 1 87 ? 1.957 4.120 -1.060 1.00 52.03 87 GLU A CA 1
ATOM 671 C C . GLU A 1 87 ? 3.235 4.828 -1.486 1.00 52.03 87 GLU A C 1
ATOM 673 O O . GLU A 1 87 ? 3.706 5.771 -0.844 1.00 52.03 87 GLU A O 1
ATOM 678 N N . PHE A 1 88 ? 3.789 4.384 -2.608 1.00 51.09 88 PHE A N 1
ATOM 679 C CA . PHE A 1 88 ? 4.734 5.186 -3.361 1.00 51.09 88 PHE A CA 1
ATOM 680 C C . PHE A 1 88 ? 4.098 6.561 -3.627 1.00 51.09 88 PHE A C 1
ATOM 682 O O . PHE A 1 88 ? 3.064 6.666 -4.284 1.00 51.09 88 PHE A O 1
ATOM 689 N N . TYR A 1 89 ? 4.697 7.616 -3.079 1.00 47.44 89 TYR A N 1
ATOM 690 C CA . TYR A 1 89 ? 4.188 8.996 -3.152 1.00 47.44 89 TYR A CA 1
ATOM 691 C C . TYR A 1 89 ? 4.107 9.483 -4.609 1.00 47.44 89 TYR A C 1
ATOM 693 O O . TYR A 1 89 ? 3.244 10.279 -4.969 1.00 47.44 89 TYR A O 1
ATOM 701 N N . GLU A 1 90 ? 4.971 8.936 -5.467 1.00 52.00 90 GLU A N 1
ATOM 702 C CA . GLU A 1 90 ? 4.786 8.888 -6.914 1.00 52.00 90 GLU A CA 1
ATOM 703 C C . GLU A 1 90 ? 4.788 7.420 -7.353 1.00 52.00 90 GLU A C 1
ATOM 705 O O . GLU A 1 90 ? 5.651 6.661 -6.909 1.00 52.00 90 GLU A O 1
ATOM 710 N N . LYS A 1 91 ? 3.865 7.020 -8.248 1.00 60.09 91 LYS A N 1
ATOM 711 C CA . LYS A 1 91 ? 3.898 5.679 -8.859 1.00 60.09 91 LYS A CA 1
ATOM 712 C C . LYS A 1 91 ? 5.319 5.399 -9.365 1.00 60.09 91 LYS A C 1
ATOM 714 O O . LYS A 1 91 ? 5.869 6.275 -10.042 1.00 60.09 91 LYS A O 1
ATOM 719 N N . PRO A 1 92 ? 5.901 4.227 -9.064 1.00 62.72 92 PRO A N 1
ATOM 720 C CA . PRO A 1 92 ? 7.252 3.904 -9.487 1.00 62.72 92 PRO A CA 1
ATOM 721 C C . PRO A 1 92 ? 7.412 4.124 -10.981 1.00 62.72 92 PRO A C 1
ATOM 723 O O . PRO A 1 92 ? 6.610 3.652 -11.789 1.00 62.72 92 PRO A O 1
ATOM 726 N N . LYS A 1 93 ? 8.420 4.915 -11.337 1.00 75.38 93 LYS A N 1
ATOM 727 C CA . LYS A 1 93 ? 8.674 5.280 -12.726 1.00 75.38 93 LYS A CA 1
ATOM 728 C C . LYS A 1 93 ? 9.718 4.332 -13.262 1.00 75.38 93 LYS A C 1
ATOM 730 O O . LYS A 1 93 ? 10.818 4.271 -12.718 1.00 75.38 93 LYS A O 1
ATOM 735 N N . ILE A 1 94 ? 9.375 3.624 -14.330 1.00 81.00 94 ILE A N 1
ATOM 736 C CA . ILE A 1 94 ? 10.365 2.887 -15.102 1.00 81.00 94 ILE A CA 1
ATOM 737 C C . ILE A 1 94 ? 10.731 3.718 -16.324 1.00 81.00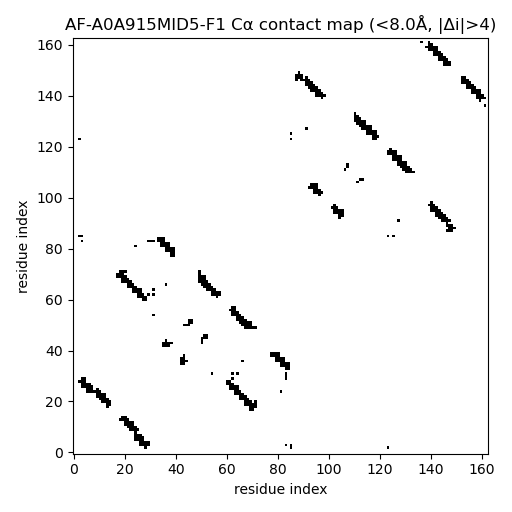 94 ILE A C 1
ATOM 739 O O . ILE A 1 94 ? 9.859 4.153 -17.078 1.00 81.00 94 ILE A O 1
ATOM 743 N N . THR A 1 95 ? 12.022 3.974 -16.493 1.00 87.38 95 THR A N 1
ATOM 744 C CA . THR A 1 95 ? 12.586 4.545 -17.714 1.00 87.38 95 THR A CA 1
ATOM 745 C C . THR A 1 95 ? 13.410 3.491 -18.436 1.00 87.38 95 THR A C 1
ATOM 747 O O . THR A 1 95 ? 13.940 2.570 -17.814 1.00 87.38 95 THR A O 1
ATOM 750 N N . GLN A 1 96 ? 13.502 3.613 -19.755 1.00 85.75 96 GLN A N 1
ATOM 751 C CA . GLN A 1 96 ? 14.326 2.762 -20.599 1.00 85.75 96 GLN A CA 1
ATOM 752 C C . GLN A 1 96 ? 15.311 3.606 -21.405 1.00 85.75 96 GLN A C 1
ATOM 754 O O . GLN A 1 96 ? 15.011 4.738 -21.808 1.00 85.75 96 GLN A O 1
ATOM 759 N N . LYS A 1 97 ? 16.499 3.048 -21.630 1.00 89.06 97 LYS A N 1
ATOM 760 C CA . LYS A 1 97 ? 17.539 3.631 -22.472 1.00 89.06 97 LYS A CA 1
ATOM 761 C C . LYS A 1 97 ? 18.106 2.569 -23.407 1.00 89.06 97 LYS A C 1
ATOM 763 O O . LYS A 1 97 ? 18.862 1.698 -22.968 1.00 89.06 97 LYS A O 1
ATOM 768 N N . ASP A 1 98 ? 17.777 2.688 -24.685 1.00 82.62 98 ASP A N 1
ATOM 769 C CA . ASP A 1 98 ? 18.365 1.869 -25.745 1.00 82.62 98 ASP A CA 1
ATOM 770 C C . ASP A 1 98 ? 19.781 2.379 -26.043 1.00 82.62 98 ASP A C 1
ATOM 772 O O . ASP A 1 98 ? 20.063 3.575 -25.912 1.00 82.62 98 ASP A O 1
ATOM 776 N N . GLY A 1 99 ? 20.685 1.492 -26.462 1.00 74.75 99 GLY A N 1
ATOM 777 C CA . GLY A 1 99 ? 22.082 1.836 -26.745 1.00 74.75 99 GLY A CA 1
ATOM 778 C C . GLY A 1 99 ? 22.226 3.084 -27.629 1.00 74.75 99 GLY A C 1
ATOM 779 O O . GLY A 1 99 ? 21.854 3.073 -28.797 1.00 74.75 99 GLY A O 1
ATOM 780 N N . GLY A 1 100 ? 22.768 4.166 -27.059 1.00 71.12 100 GLY A N 1
ATOM 781 C CA . GLY A 1 100 ? 23.011 5.435 -27.756 1.00 71.12 100 GLY A CA 1
ATOM 782 C C . GLY A 1 100 ? 21.845 6.435 -27.786 1.00 71.12 100 GLY A C 1
ATOM 783 O O . GLY A 1 100 ? 22.053 7.550 -28.254 1.00 71.12 100 GLY A O 1
ATOM 784 N N . LYS A 1 101 ? 20.655 6.093 -27.271 1.00 82.50 101 LYS A N 1
ATOM 785 C CA . LYS A 1 101 ? 19.510 7.020 -27.158 1.00 82.50 101 LYS A CA 1
ATOM 786 C C . LYS A 1 101 ? 19.443 7.692 -25.788 1.00 82.50 101 LYS A C 1
ATOM 788 O O . LYS A 1 101 ? 20.085 7.245 -24.837 1.00 82.50 101 LYS A O 1
ATOM 793 N N . ASP A 1 102 ? 18.642 8.749 -25.685 1.00 88.88 102 ASP A N 1
ATOM 794 C CA . ASP A 1 102 ? 18.288 9.357 -24.405 1.00 88.88 102 ASP A CA 1
ATOM 795 C C . ASP A 1 102 ? 17.352 8.464 -23.585 1.00 88.88 102 ASP A C 1
ATOM 797 O O . ASP A 1 102 ? 16.617 7.624 -24.107 1.00 88.88 102 ASP A O 1
ATOM 801 N N . GLU A 1 103 ? 17.396 8.651 -22.269 1.00 89.44 103 GLU A N 1
ATOM 802 C CA . GLU A 1 103 ? 16.490 7.981 -21.345 1.00 89.44 103 GLU A CA 1
ATOM 803 C C . GLU A 1 103 ? 15.056 8.479 -21.550 1.00 89.44 103 GLU A C 1
ATOM 805 O O . GLU A 1 103 ? 14.802 9.684 -21.578 1.00 89.44 103 GLU A O 1
ATOM 810 N N . SER A 1 104 ? 14.111 7.550 -21.666 1.00 88.25 104 SER A N 1
ATOM 811 C CA . SER A 1 104 ? 12.700 7.863 -21.898 1.00 88.25 104 SER A CA 1
ATOM 812 C C . SER A 1 104 ? 11.787 7.050 -20.976 1.00 88.25 104 SER A C 1
ATOM 814 O O . SER A 1 104 ? 12.177 5.967 -20.538 1.00 88.25 104 SER A O 1
ATOM 816 N N . PRO A 1 105 ? 10.583 7.544 -20.632 1.00 88.81 105 PRO A N 1
ATOM 817 C CA . PRO A 1 105 ? 9.607 6.751 -19.889 1.00 88.81 105 PRO A CA 1
ATOM 818 C C . PRO A 1 105 ? 9.275 5.451 -20.624 1.00 88.81 105 PRO A C 1
ATOM 820 O O . PRO A 1 105 ? 9.044 5.469 -21.836 1.00 88.81 105 PRO A O 1
ATOM 823 N N . LEU A 1 106 ? 9.212 4.342 -19.886 1.00 88.06 106 LEU A N 1
ATOM 824 C CA . LEU A 1 106 ? 8.763 3.067 -20.429 1.00 88.06 106 LEU A CA 1
ATOM 825 C C . LEU A 1 106 ? 7.305 3.193 -20.881 1.00 88.06 106 LEU A C 1
ATOM 827 O O . LEU A 1 106 ? 6.438 3.627 -20.118 1.00 88.06 106 LEU A O 1
ATOM 831 N N . LYS A 1 107 ? 7.036 2.806 -22.126 1.00 86.75 107 LYS A N 1
ATOM 832 C CA . LYS A 1 107 ? 5.677 2.728 -22.662 1.00 86.75 107 LYS A CA 1
ATOM 833 C C . LYS A 1 107 ? 5.145 1.321 -22.425 1.00 86.75 107 LYS A C 1
ATOM 835 O O . LYS A 1 107 ? 5.760 0.356 -22.858 1.00 86.75 107 LYS A O 1
ATOM 840 N N . THR A 1 108 ? 4.014 1.218 -21.739 1.00 85.75 108 THR A N 1
ATOM 841 C CA . THR A 1 108 ? 3.305 -0.051 -21.544 1.00 85.75 108 THR A CA 1
ATOM 842 C C . THR A 1 108 ? 2.398 -0.342 -22.732 1.00 85.75 108 THR A C 1
ATOM 844 O O . THR A 1 108 ? 1.794 0.581 -23.285 1.00 85.75 108 THR A O 1
ATOM 847 N N . ASP A 1 109 ? 2.242 -1.616 -23.068 1.00 89.75 109 ASP A N 1
ATOM 848 C CA . ASP A 1 109 ? 1.326 -2.099 -24.099 1.00 89.75 109 ASP A CA 1
ATOM 849 C C . ASP A 1 109 ? 0.802 -3.506 -23.739 1.00 89.75 109 ASP A C 1
ATOM 851 O O . ASP A 1 109 ? 0.840 -3.916 -22.579 1.00 89.75 109 ASP A O 1
ATOM 855 N N . ASN A 1 110 ? 0.270 -4.250 -24.713 1.00 91.75 110 ASN A N 1
ATOM 856 C CA . ASN A 1 110 ? -0.230 -5.608 -24.475 1.00 91.75 110 ASN A CA 1
ATOM 857 C C . ASN A 1 110 ? 0.881 -6.603 -24.085 1.00 91.75 110 ASN A C 1
ATOM 859 O O . ASN A 1 110 ? 0.591 -7.595 -23.413 1.00 91.75 110 ASN A O 1
ATOM 863 N N . ARG A 1 111 ? 2.129 -6.355 -24.503 1.00 94.50 111 ARG A N 1
ATOM 864 C CA . ARG A 1 111 ? 3.302 -7.173 -24.182 1.00 94.50 111 ARG A CA 1
ATOM 865 C C . ARG A 1 111 ? 3.979 -6.707 -22.899 1.00 94.50 111 ARG A C 1
ATOM 867 O O . ARG A 1 111 ? 4.309 -7.549 -22.068 1.00 94.50 111 ARG A O 1
ATOM 874 N N . ILE A 1 112 ? 4.178 -5.395 -22.757 1.00 90.06 112 ILE A N 1
ATOM 875 C CA . ILE A 1 112 ? 4.922 -4.753 -21.670 1.00 90.06 112 ILE A CA 1
ATOM 876 C C . ILE A 1 112 ? 3.956 -4.286 -20.583 1.00 90.06 112 ILE A C 1
ATOM 878 O O . ILE A 1 112 ? 3.259 -3.278 -20.744 1.00 90.06 112 ILE A O 1
ATOM 882 N N . LYS A 1 113 ? 3.958 -4.979 -19.443 1.00 89.25 113 LYS A N 1
ATOM 883 C CA . LYS A 1 113 ? 3.102 -4.675 -18.292 1.00 89.25 113 LYS A CA 1
ATOM 884 C C . LYS A 1 113 ? 3.927 -4.307 -17.068 1.00 89.25 113 LYS A C 1
ATOM 886 O O . LYS A 1 113 ? 4.988 -4.869 -16.809 1.00 89.25 113 LYS A O 1
ATOM 891 N N . LEU A 1 114 ? 3.385 -3.373 -16.292 1.00 85.19 114 LEU A N 1
ATOM 892 C CA . LEU A 1 114 ? 3.891 -3.004 -14.978 1.00 85.19 114 LEU A CA 1
ATOM 893 C C . LEU A 1 114 ? 2.860 -3.391 -13.928 1.00 85.19 114 LEU A C 1
A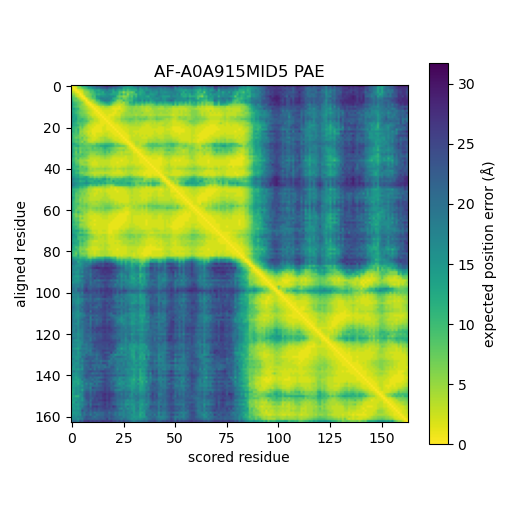TOM 895 O O . LEU A 1 114 ? 1.704 -2.969 -14.017 1.00 85.19 114 LEU A O 1
ATOM 899 N N . SER A 1 115 ? 3.280 -4.155 -12.930 1.00 81.38 115 SER A N 1
ATOM 900 C CA . SER A 1 115 ? 2.449 -4.494 -11.779 1.00 81.38 115 SER A CA 1
ATOM 901 C C . SER A 1 115 ? 3.212 -4.286 -10.476 1.00 81.38 115 SER A C 1
ATOM 903 O O . SER A 1 115 ? 4.408 -3.984 -10.435 1.00 81.38 115 SER A O 1
ATOM 905 N N . THR A 1 116 ? 2.470 -4.353 -9.382 1.00 76.25 116 THR A N 1
ATOM 906 C CA . THR A 1 116 ? 3.003 -4.258 -8.032 1.00 76.25 116 THR A CA 1
ATOM 907 C C . THR A 1 116 ? 2.427 -5.416 -7.247 1.00 76.25 116 THR A C 1
ATOM 909 O O . THR A 1 116 ? 1.211 -5.607 -7.244 1.00 76.25 116 THR A O 1
ATOM 912 N N . GLU A 1 117 ? 3.292 -6.180 -6.601 1.00 78.38 117 GLU A N 1
ATOM 913 C CA . GLU A 1 117 ? 2.917 -7.357 -5.831 1.00 78.38 117 GLU A CA 1
ATOM 914 C C . GLU A 1 117 ? 3.436 -7.223 -4.405 1.00 78.38 117 GLU A C 1
ATOM 916 O O . GLU A 1 117 ? 4.442 -6.558 -4.148 1.00 78.38 117 GLU A O 1
ATOM 921 N N . LYS A 1 118 ? 2.727 -7.831 -3.455 1.00 71.69 118 LYS A N 1
ATOM 922 C CA . LYS A 1 118 ? 3.208 -7.895 -2.079 1.00 71.69 118 LYS A CA 1
ATOM 923 C C . LYS A 1 118 ? 4.327 -8.926 -2.009 1.00 71.69 118 LYS A C 1
ATOM 925 O O . LYS A 1 118 ? 4.149 -10.049 -2.471 1.00 71.69 118 LYS A O 1
ATOM 930 N N . ASP A 1 119 ? 5.445 -8.558 -1.402 1.00 74.88 119 ASP A N 1
ATOM 931 C CA . ASP A 1 119 ? 6.493 -9.524 -1.114 1.00 74.88 119 ASP A CA 1
ATOM 932 C C . ASP A 1 119 ? 6.006 -10.463 -0.001 1.00 74.88 119 ASP A C 1
ATOM 934 O O . ASP A 1 119 ? 5.664 -10.027 1.096 1.00 74.88 119 ASP A O 1
ATOM 938 N N . SER A 1 120 ? 5.915 -11.763 -0.277 1.00 73.44 120 SER A N 1
ATOM 939 C CA . SER A 1 120 ? 5.518 -12.744 0.738 1.00 73.44 120 SER A CA 1
ATOM 940 C C . SER A 1 120 ? 6.643 -13.085 1.719 1.00 73.44 120 SER A C 1
ATOM 942 O O . SER A 1 120 ? 6.376 -13.683 2.760 1.00 73.44 120 SER A O 1
ATOM 944 N N . SER A 1 121 ? 7.892 -12.754 1.381 1.00 71.88 121 SER A N 1
ATOM 945 C CA . SER A 1 121 ? 9.077 -12.988 2.213 1.00 71.88 121 SER A CA 1
ATOM 946 C C . SER A 1 121 ? 9.370 -11.835 3.176 1.00 71.88 121 SER A C 1
ATOM 948 O O . SER A 1 121 ? 9.980 -12.052 4.223 1.00 71.88 121 SER A O 1
ATOM 950 N N . GLU A 1 122 ? 8.858 -10.638 2.881 1.00 63.97 122 GLU A N 1
ATOM 951 C CA . GLU A 1 122 ? 8.991 -9.450 3.719 1.00 63.97 122 GLU A CA 1
ATOM 952 C C . GLU A 1 122 ? 7.602 -8.903 4.105 1.00 63.97 122 GLU A C 1
ATOM 954 O O . GLU A 1 122 ? 6.840 -8.519 3.221 1.00 63.97 122 GLU A O 1
ATOM 959 N N . PRO A 1 123 ? 7.245 -8.803 5.404 1.00 49.88 123 PRO A N 1
ATOM 960 C CA . PRO A 1 123 ? 5.896 -8.416 5.853 1.00 49.88 123 PRO A CA 1
ATOM 961 C C . PRO A 1 123 ? 5.327 -7.132 5.224 1.00 49.88 123 PRO A C 1
ATOM 963 O O . PRO A 1 123 ? 4.113 -7.045 4.992 1.00 49.88 123 PRO A O 1
ATOM 966 N N . ASP A 1 124 ? 6.221 -6.189 4.911 1.00 60.38 124 ASP A N 1
ATOM 967 C CA . ASP A 1 124 ? 5.942 -4.876 4.320 1.00 60.38 124 ASP A CA 1
ATOM 968 C C . ASP A 1 124 ? 6.663 -4.668 2.973 1.00 60.38 124 ASP A C 1
ATOM 970 O O . ASP A 1 124 ? 6.697 -3.556 2.438 1.00 60.38 124 ASP A O 1
ATOM 974 N N . GLY A 1 125 ? 7.257 -5.727 2.417 1.00 60.78 125 GLY A N 1
ATOM 975 C CA . GLY A 1 125 ? 7.955 -5.666 1.141 1.00 60.78 125 GLY A CA 1
ATOM 976 C C . GLY A 1 125 ? 6.976 -5.515 -0.017 1.00 60.78 125 GLY A C 1
ATOM 977 O O . GLY A 1 125 ? 5.859 -6.040 -0.016 1.00 60.78 125 GLY A O 1
ATOM 978 N N . THR A 1 126 ? 7.391 -4.754 -1.021 1.00 70.19 126 THR A N 1
ATOM 979 C CA . THR A 1 126 ? 6.624 -4.537 -2.246 1.00 70.19 126 THR A CA 1
ATOM 980 C C . THR A 1 126 ? 7.524 -4.803 -3.438 1.00 70.19 126 THR A C 1
ATOM 982 O O . THR A 1 126 ? 8.576 -4.180 -3.578 1.00 70.19 126 THR A O 1
ATOM 985 N N . ILE A 1 127 ? 7.089 -5.706 -4.309 1.00 76.00 127 ILE A N 1
ATOM 986 C CA . ILE A 1 127 ? 7.769 -6.060 -5.548 1.00 76.00 127 ILE A CA 1
ATOM 987 C C . ILE A 1 127 ? 7.176 -5.219 -6.672 1.00 76.00 127 ILE A C 1
ATOM 989 O O . ILE A 1 127 ? 5.961 -5.165 -6.860 1.00 76.00 127 ILE A O 1
ATOM 993 N N . LEU A 1 128 ? 8.045 -4.566 -7.439 1.00 79.19 128 LEU A N 1
ATOM 994 C CA . LEU A 1 128 ? 7.679 -3.903 -8.684 1.00 79.19 128 LEU A CA 1
ATOM 995 C C . LEU A 1 128 ? 8.079 -4.796 -9.843 1.00 79.19 128 LEU A C 1
ATOM 997 O O . LEU A 1 128 ? 9.266 -5.049 -10.046 1.00 79.19 128 LEU A O 1
ATOM 1001 N N . LEU A 1 129 ? 7.084 -5.264 -10.588 1.00 83.88 129 LEU A N 1
ATOM 1002 C CA . LEU A 1 129 ? 7.287 -6.216 -11.664 1.00 83.88 129 LEU A CA 1
ATOM 1003 C C . LEU A 1 129 ? 7.175 -5.516 -13.018 1.00 83.88 129 LEU A C 1
ATOM 1005 O O . LEU A 1 129 ? 6.199 -4.816 -13.298 1.00 83.88 129 LEU A O 1
ATOM 1009 N N . LEU A 1 130 ? 8.190 -5.733 -13.851 1.00 87.00 130 LEU A N 1
ATOM 1010 C CA . LEU A 1 130 ? 8.172 -5.455 -15.281 1.00 87.00 130 LEU A CA 1
ATOM 1011 C C . LEU A 1 130 ? 8.059 -6.792 -16.014 1.00 87.00 130 LEU A C 1
ATOM 1013 O O . LEU A 1 130 ? 9.007 -7.574 -16.022 1.00 87.00 130 LEU A O 1
ATOM 1017 N N . GLU A 1 131 ? 6.904 -7.041 -16.621 1.00 90.69 131 GLU A N 1
ATOM 1018 C CA . GLU A 1 131 ? 6.648 -8.212 -17.459 1.00 90.69 131 GLU A CA 1
ATOM 1019 C C . GLU A 1 131 ? 6.743 -7.804 -18.932 1.00 90.69 131 GLU A C 1
ATOM 1021 O O . GLU A 1 131 ? 6.083 -6.855 -19.356 1.00 90.69 131 GLU A O 1
ATOM 1026 N N . ILE A 1 132 ? 7.552 -8.523 -19.714 1.00 91.31 132 ILE A N 1
ATOM 1027 C CA . ILE A 1 132 ? 7.663 -8.357 -21.168 1.00 91.31 132 ILE A CA 1
ATOM 1028 C C . ILE A 1 132 ? 7.300 -9.698 -21.808 1.00 91.31 132 ILE A C 1
ATOM 1030 O O . ILE A 1 132 ? 8.076 -10.650 -21.745 1.00 91.31 132 ILE A O 1
ATOM 1034 N N . ASN A 1 133 ? 6.111 -9.778 -22.402 1.00 93.19 133 ASN A N 1
ATOM 1035 C CA . ASN A 1 133 ? 5.659 -10.960 -23.136 1.00 93.19 133 ASN A CA 1
ATOM 1036 C C . ASN A 1 133 ? 6.238 -10.965 -24.556 1.00 93.19 133 ASN A C 1
ATOM 1038 O O . ASN A 1 133 ? 6.303 -9.918 -25.199 1.00 93.19 133 ASN A O 1
ATOM 1042 N N . ASP A 1 134 ? 6.635 -12.143 -25.039 1.00 93.06 134 ASP A N 1
ATOM 1043 C CA . ASP A 1 134 ? 7.281 -12.339 -26.344 1.00 93.06 134 ASP A CA 1
ATOM 1044 C C . ASP A 1 134 ? 8.434 -11.340 -26.593 1.00 93.06 134 ASP A C 1
ATOM 1046 O O . ASP A 1 134 ? 8.344 -10.488 -27.486 1.00 93.06 134 ASP A O 1
ATOM 1050 N N . PRO A 1 135 ? 9.500 -11.382 -25.766 1.00 92.00 135 PRO A N 1
ATOM 1051 C CA . PRO A 1 135 ? 10.586 -10.412 -25.819 1.00 92.00 135 PRO A CA 1
ATOM 1052 C C . PRO A 1 135 ? 11.405 -10.527 -27.116 1.00 92.00 135 PRO A C 1
ATOM 1054 O O . PRO A 1 135 ? 11.710 -11.620 -27.594 1.00 92.00 135 PRO A O 1
ATOM 1057 N N . THR A 1 136 ? 11.797 -9.382 -27.668 1.00 91.38 136 THR A N 1
ATOM 1058 C CA . THR A 1 136 ? 12.530 -9.245 -28.935 1.00 91.38 136 THR A CA 1
ATOM 1059 C C . THR A 1 136 ? 13.819 -8.442 -28.747 1.00 91.38 136 THR A C 1
ATOM 1061 O O . THR A 1 136 ? 13.995 -7.766 -27.735 1.00 91.38 136 THR A O 1
ATOM 1064 N N . LYS A 1 137 ? 14.711 -8.428 -29.752 1.00 89.56 137 LYS A N 1
ATOM 1065 C CA . LYS A 1 137 ? 15.934 -7.597 -29.711 1.00 89.56 137 LYS A CA 1
ATOM 1066 C C . LYS A 1 137 ? 15.651 -6.094 -29.575 1.00 89.56 137 LYS A C 1
ATOM 1068 O O . LYS A 1 137 ? 16.534 -5.365 -29.140 1.00 89.56 137 LYS A O 1
ATOM 1073 N N . GLU A 1 138 ? 14.450 -5.629 -29.920 1.00 87.81 138 GLU A N 1
ATOM 1074 C CA . GLU A 1 138 ? 14.050 -4.227 -29.730 1.00 87.81 138 GLU A CA 1
ATOM 1075 C C . GLU A 1 138 ? 13.786 -3.884 -28.258 1.00 87.81 138 GLU A C 1
ATOM 1077 O O . GLU A 1 138 ? 13.907 -2.725 -27.876 1.00 87.81 138 GLU A O 1
ATOM 1082 N N . ASP A 1 139 ? 13.497 -4.884 -27.420 1.00 88.69 139 ASP A N 1
ATOM 1083 C CA . ASP A 1 139 ? 13.303 -4.713 -25.978 1.00 88.69 139 ASP A CA 1
ATOM 1084 C C . ASP A 1 139 ? 14.654 -4.625 -25.220 1.00 88.69 139 ASP A C 1
ATOM 1086 O O . ASP A 1 139 ? 14.681 -4.421 -24.003 1.00 88.69 139 ASP A O 1
ATOM 1090 N N . GLN A 1 140 ? 15.794 -4.770 -25.917 1.00 91.88 140 GLN A N 1
ATOM 1091 C CA . GLN A 1 140 ? 17.139 -4.621 -25.352 1.00 91.88 140 GLN A CA 1
ATOM 1092 C C . GLN A 1 140 ? 17.395 -3.176 -24.915 1.00 91.88 140 GLN A C 1
ATOM 1094 O O . GLN A 1 140 ? 17.694 -2.294 -25.723 1.00 91.88 140 GLN A O 1
ATOM 1099 N N . ALA A 1 141 ? 17.369 -2.953 -23.607 1.00 91.00 141 ALA A N 1
ATOM 1100 C CA . ALA A 1 141 ? 17.584 -1.641 -23.027 1.00 91.00 141 ALA A CA 1
ATOM 1101 C C . ALA A 1 141 ? 18.153 -1.737 -21.610 1.00 91.00 141 ALA A C 1
ATOM 1103 O O . ALA A 1 141 ? 18.098 -2.770 -20.933 1.00 91.00 141 ALA A O 1
ATOM 1104 N N . LYS A 1 142 ? 18.668 -0.603 -21.131 1.00 90.69 142 LYS A N 1
ATOM 1105 C CA . LYS A 1 142 ? 18.840 -0.370 -19.699 1.00 90.69 142 LYS A CA 1
ATOM 1106 C C . LYS A 1 142 ? 17.518 0.130 -19.128 1.00 90.69 142 LYS A C 1
ATOM 1108 O O . LYS A 1 142 ? 17.107 1.244 -19.450 1.00 90.69 142 LYS A O 1
ATOM 1113 N N . TYR A 1 143 ? 16.891 -0.659 -18.264 1.00 90.12 143 TYR A N 1
ATOM 1114 C CA . TYR A 1 143 ? 15.688 -0.277 -17.532 1.00 90.12 143 TYR A CA 1
ATOM 1115 C C . TYR A 1 143 ? 16.079 0.273 -16.166 1.00 90.12 143 TYR A C 1
ATOM 1117 O O 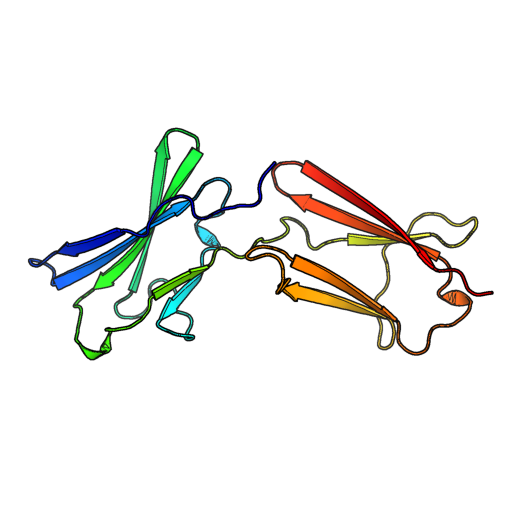. TYR A 1 143 ? 16.914 -0.304 -15.469 1.00 90.12 143 TYR A O 1
ATOM 1125 N N . LYS A 1 144 ? 15.482 1.392 -15.766 1.00 88.56 144 LYS A N 1
ATOM 1126 C CA . LYS A 1 144 ? 15.708 2.017 -14.465 1.00 88.56 144 LYS A CA 1
ATOM 1127 C C . LYS A 1 144 ? 14.385 2.200 -13.749 1.00 88.56 144 LYS A C 1
ATOM 1129 O O . LYS A 1 144 ? 13.512 2.899 -14.246 1.00 88.56 144 LYS A O 1
ATOM 1134 N N . CYS A 1 145 ? 14.269 1.610 -12.568 1.00 85.12 145 CYS A N 1
ATOM 1135 C CA . CYS A 1 145 ? 13.178 1.862 -11.647 1.00 85.12 145 CYS A CA 1
ATOM 1136 C C . CYS A 1 145 ? 13.563 3.009 -10.712 1.00 85.12 145 CYS A C 1
ATOM 1138 O O . CYS A 1 145 ? 14.621 2.982 -10.079 1.00 85.12 145 CYS A O 1
ATOM 1140 N N . VAL A 1 146 ? 12.699 4.013 -10.631 1.00 82.12 146 VAL A N 1
ATOM 1141 C CA . VAL A 1 146 ? 12.818 5.136 -9.710 1.00 82.12 146 VAL A CA 1
ATOM 1142 C C . VAL A 1 146 ? 11.622 5.113 -8.777 1.00 82.12 146 VAL A C 1
ATOM 1144 O O . VAL A 1 146 ? 10.473 5.241 -9.210 1.00 82.12 146 VAL A O 1
ATOM 1147 N N . VAL A 1 147 ? 11.910 5.001 -7.488 1.00 75.44 147 VAL A N 1
ATOM 1148 C CA . VAL A 1 147 ? 10.916 5.039 -6.423 1.00 75.44 147 VAL A CA 1
ATOM 1149 C C . VAL A 1 147 ? 11.150 6.294 -5.600 1.00 75.44 147 VAL A C 1
ATOM 1151 O O . VAL A 1 147 ? 12.271 6.564 -5.170 1.00 75.44 147 VAL A O 1
ATOM 1154 N N . LYS A 1 148 ? 10.099 7.082 -5.381 1.00 65.06 148 LYS A N 1
ATOM 1155 C CA . LYS A 1 148 ? 10.183 8.322 -4.610 1.00 65.06 148 LYS A CA 1
ATOM 1156 C C . LYS A 1 148 ? 9.109 8.356 -3.532 1.00 65.06 148 LYS A C 1
ATOM 1158 O O . LYS A 1 148 ? 7.949 8.037 -3.796 1.00 65.06 148 LYS A O 1
ATOM 1163 N N . ASN A 1 149 ? 9.507 8.766 -2.332 1.00 61.28 149 ASN A N 1
ATOM 1164 C CA . ASN A 1 149 ? 8.603 9.073 -1.235 1.00 61.28 149 ASN A CA 1
ATOM 1165 C C . ASN A 1 149 ? 8.837 10.490 -0.680 1.00 61.28 149 ASN A C 1
ATOM 1167 O O . ASN A 1 149 ? 9.646 11.241 -1.226 1.00 61.28 149 ASN A O 1
ATOM 1171 N N . GLY A 1 150 ? 8.102 10.869 0.372 1.00 52.28 150 GLY A N 1
ATOM 1172 C CA . GLY A 1 150 ? 8.251 12.177 1.027 1.00 52.28 150 GLY A CA 1
ATOM 1173 C C . GLY A 1 150 ? 9.650 12.437 1.605 1.00 52.28 150 GLY A C 1
ATOM 1174 O O . GLY A 1 150 ? 10.030 13.590 1.770 1.00 52.28 150 GLY A O 1
ATOM 1175 N N . GLU A 1 151 ? 10.435 11.380 1.828 1.00 57.06 151 GLU A N 1
ATOM 1176 C CA . GLU A 1 151 ? 11.756 11.431 2.462 1.00 57.06 151 GLU A CA 1
ATOM 1177 C C . GLU A 1 151 ? 12.914 11.364 1.453 1.00 57.06 151 GLU A C 1
ATOM 1179 O O . GLU A 1 151 ? 14.063 11.637 1.801 1.00 57.06 151 GLU A O 1
ATOM 1184 N N . GLY A 1 152 ? 12.659 10.982 0.196 1.00 55.88 152 GLY A N 1
ATOM 1185 C CA . GLY A 1 152 ? 13.722 10.876 -0.797 1.00 55.88 152 GLY A CA 1
ATOM 1186 C C . GLY A 1 152 ? 13.401 10.032 -2.025 1.00 55.88 152 GLY A C 1
ATOM 1187 O O . GLY A 1 152 ? 12.261 9.663 -2.301 1.00 55.88 152 GLY A O 1
ATOM 1188 N N . ARG A 1 153 ? 14.453 9.754 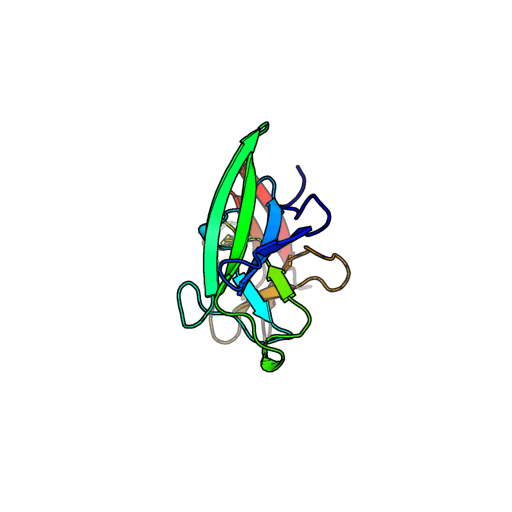-2.799 1.00 74.00 153 ARG A N 1
ATOM 1189 C CA . ARG A 1 153 ? 14.411 9.038 -4.078 1.00 74.00 153 ARG A CA 1
ATOM 1190 C C . ARG A 1 153 ? 15.427 7.897 -4.058 1.00 74.00 153 ARG A C 1
ATOM 1192 O O . ARG A 1 153 ? 16.587 8.121 -3.726 1.00 74.00 153 ARG A O 1
ATOM 1199 N N . ASN A 1 154 ? 14.986 6.700 -4.431 1.00 76.44 154 ASN A N 1
ATOM 1200 C CA . ASN A 1 154 ? 15.830 5.536 -4.680 1.00 76.44 154 ASN A CA 1
ATOM 1201 C C . ASN A 1 154 ? 15.756 5.166 -6.170 1.00 76.44 154 ASN A C 1
ATOM 1203 O O . ASN A 1 154 ? 14.714 5.337 -6.808 1.00 76.44 154 ASN A O 1
ATOM 1207 N N . GLU A 1 155 ? 16.869 4.699 -6.728 1.00 83.00 155 GLU A N 1
ATOM 1208 C CA . GLU A 1 155 ? 16.999 4.330 -8.133 1.00 83.00 155 GLU A CA 1
ATOM 1209 C C . GLU A 1 155 ? 17.765 3.019 -8.268 1.00 83.00 155 GLU A C 1
ATOM 1211 O O . GLU A 1 155 ? 18.869 2.879 -7.743 1.00 83.00 155 GLU A O 1
ATOM 1216 N N . GLN A 1 156 ? 17.218 2.092 -9.050 1.00 81.69 156 GLN A N 1
ATOM 1217 C CA . GLN A 1 156 ? 17.887 0.845 -9.397 1.00 81.69 156 GLN A CA 1
ATOM 1218 C C . GLN A 1 156 ? 17.787 0.604 -10.898 1.00 81.69 156 GLN A C 1
ATOM 1220 O O . GLN A 1 156 ? 16.773 0.911 -11.520 1.00 81.69 156 GLN A O 1
ATOM 1225 N N . SER A 1 157 ? 18.858 0.098 -11.509 1.00 86.88 157 SER A N 1
ATOM 1226 C CA . SER A 1 157 ? 18.895 -0.196 -12.944 1.00 86.88 157 SER A CA 1
ATOM 1227 C C . SER A 1 157 ? 19.240 -1.653 -13.212 1.00 86.88 157 SER A C 1
ATOM 1229 O O . SER A 1 157 ? 20.089 -2.218 -12.527 1.00 86.88 157 SER A O 1
ATOM 1231 N N . LEU A 1 158 ? 18.644 -2.208 -14.263 1.00 87.19 158 LEU A N 1
ATOM 1232 C CA . LEU A 1 158 ? 18.963 -3.511 -14.839 1.00 87.19 158 LEU A CA 1
ATOM 1233 C C . LEU A 1 158 ? 19.211 -3.353 -16.344 1.00 87.19 158 LEU A C 1
ATOM 1235 O O . LEU A 1 158 ? 18.635 -2.473 -16.983 1.00 87.19 158 LEU A O 1
ATOM 1239 N N . ASN A 1 159 ? 20.066 -4.197 -16.912 1.00 88.44 159 ASN A N 1
ATOM 1240 C CA . ASN A 1 159 ? 20.277 -4.256 -18.357 1.00 88.44 159 ASN A CA 1
ATOM 1241 C C . ASN A 1 159 ? 19.662 -5.556 -18.873 1.00 88.44 159 ASN A C 1
ATOM 1243 O O . ASN A 1 159 ? 20.075 -6.628 -18.436 1.00 88.44 159 ASN A O 1
ATOM 1247 N N . LEU A 1 160 ? 18.708 -5.455 -19.795 1.00 87.44 160 LEU A N 1
ATOM 1248 C CA . LEU A 1 160 ? 18.248 -6.599 -20.573 1.00 87.44 160 LEU A CA 1
ATOM 1249 C C . LEU A 1 160 ? 19.104 -6.669 -21.834 1.00 87.44 160 LEU A C 1
ATOM 1251 O O . LEU A 1 160 ? 19.179 -5.685 -22.564 1.00 87.44 160 LEU A O 1
ATOM 1255 N N . VAL A 1 161 ? 19.761 -7.801 -22.070 1.00 86.31 161 VAL A N 1
ATOM 1256 C CA . VAL A 1 161 ? 20.619 -8.037 -23.237 1.00 86.31 161 VAL A CA 1
ATOM 1257 C C . VAL A 1 161 ? 20.238 -9.388 -23.828 1.00 86.31 161 VAL A C 1
ATOM 1259 O O . VAL A 1 161 ? 20.032 -10.339 -23.077 1.00 86.31 161 VAL A O 1
ATOM 1262 N N . PHE A 1 162 ? 20.128 -9.458 -25.153 1.00 82.38 162 PHE A N 1
ATOM 1263 C CA . PHE A 1 162 ? 19.963 -10.718 -25.873 1.00 82.38 162 PHE A CA 1
ATOM 1264 C C . PHE A 1 162 ? 21.297 -11.086 -26.511 1.00 82.38 162 PHE A C 1
ATOM 1266 O O . PHE A 1 162 ? 21.919 -10.232 -27.150 1.00 82.38 162 PHE A O 1
ATOM 1273 N N . ASP A 1 163 ? 21.702 -12.342 -26.349 1.00 77.25 163 ASP A N 1
ATOM 1274 C CA . ASP A 1 163 ? 22.849 -12.916 -27.057 1.00 77.25 163 ASP A CA 1
ATOM 1275 C C . ASP A 1 163 ? 22.534 -13.170 -28.552 1.00 77.25 163 ASP A C 1
ATOM 1277 O O . ASP A 1 163 ? 21.346 -13.360 -28.926 1.00 77.25 163 ASP A O 1
#

Solvent-accessible surface area (backbone atoms only — not comparable to full-atom values): 9825 Å² total; per-residue (Å²): 132,82,73,64,42,79,60,66,81,73,42,78,48,77,38,82,91,68,38,27,38,35,42,38,39,38,30,39,85,57,62,71,92,61,48,44,38,25,52,68,90,44,74,53,63,80,66,46,89,49,35,40,70,52,76,44,84,43,82,93,70,25,35,39,38,34,44,35,32,46,62,67,51,81,89,73,64,78,55,72,44,81,44,66,68,90,70,58,73,42,76,69,42,49,30,34,27,42,91,94,55,72,78,38,74,59,79,72,56,98,42,32,44,78,52,75,45,76,35,89,91,34,100,84,38,72,42,78,44,80,46,65,52,88,77,52,81,84,68,38,23,38,38,32,46,37,42,36,48,98,89,48,75,50,76,50,73,51,73,51,80,78,134

Foldseek 3Di:
DDFWDQPDDWDWDADPVQRKIKTKTKIAPFDLVQKWKDFPNHTDDDPPDQWHWDWDADPPRIIIIMIMGTNDDPVSDGDMDIDRQRDQPDDKWKWWADVPDDIDTDDDDPQWDWDKDADPVDPRDIDIDTGGHPDDQVNFTWIKIWTDDPVGIDIDIDTDHDD

Radius of gyration: 21.42 Å; Cα contacts (8 Å, |Δi|>4): 298; chains: 1; bounding box: 46×26×58 Å

Secondary structure (DSSP, 8-state):
----EE-SPPEEEEETTTTEEEEEEEEES--GGGEEEEETTEEE-TTSTTEEEEEEE-GGGEEEEEEEESS--GGG-S-EEEEE----SEEEEEEEE-TTSPPEEPPP-SSEEEEEEE-SSSTT-EEEEEEESS--GGG-SEEEEEEEETTEEEEEEEE----

Nearest PDB structures (foldseek):
  2ifg-assembly1_B  TM=3.656E-01  e=1.401E-03  Homo sapiens
  6eg0-assembly1_B  TM=3.681E-01  e=4.087E-03  Drosophila melanogaster
  8ytd-assembly1_A  TM=3.912E-01  e=3.507E-03  Homo sapiens
  7n3t-assembly1_A  TM=3.709E-01  e=5.548E-03  Homo sapiens
  5d7s-assembly1_L  TM=2.668E-01  e=3.848E-02  Homo sapiens

Organism: Meloidogyne javanica (NCBI:txid6303)